Protein AF-A0AAV2YVC8-F1 (afdb_monomer_lite)

Radius of gyration: 21.3 Å; chains: 1; bounding box: 50×34×54 Å

Sequence (127 aa):
MMTHAILDKDQATANPEHDASQLAQIMPETINIFEGGKQTKYYHGMFNHNYFVAWMTKLLTGLQARNLRTCRIVIDTAKYHKVLPASVPKKRNAKAVLMDACERYPFSYSQQDTKDIVWEKLASYVA

Secondary structure (DSSP, 8-state):
-EEEEEEPP-SS---S---GGGS-EEEEEEEEE--SS---SSGGGTS-HHHHHHHHHHHHHHHHHTT--S--------GGGGPPPTTS--TTS-HHHHHHHHTTSSS---TTS-HHHHHHHHHHHH-

pLDDT: mean 82.57, std 11.45, range [51.78, 95.06]

Structure (mmCIF, N/CA/C/O backbone):
data_AF-A0AAV2YVC8-F1
#
_entry.id   AF-A0AAV2YVC8-F1
#
loop_
_atom_site.group_PDB
_atom_site.id
_atom_site.type_symbol
_atom_site.label_atom_id
_atom_site.label_alt_id
_atom_site.label_comp_id
_atom_site.labe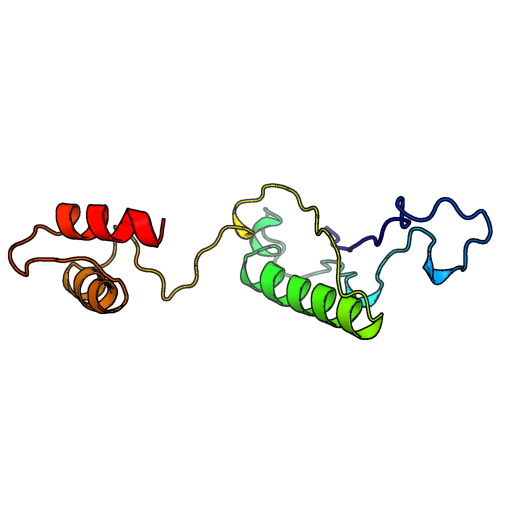l_asym_id
_atom_site.label_entity_id
_atom_site.label_seq_id
_atom_site.pdbx_PDB_ins_code
_atom_site.Cartn_x
_atom_site.Cartn_y
_atom_site.Cartn_z
_atom_site.occupancy
_atom_site.B_iso_or_equiv
_atom_site.auth_seq_id
_atom_site.auth_comp_id
_atom_site.auth_asym_id
_atom_site.auth_atom_id
_atom_site.pdbx_PDB_model_num
ATOM 1 N N . MET A 1 1 ? -1.260 16.522 -14.069 1.00 69.50 1 MET A N 1
ATOM 2 C CA . MET A 1 1 ? -0.324 15.785 -13.184 1.00 69.50 1 MET A CA 1
ATOM 3 C C . MET A 1 1 ? -0.005 14.454 -13.849 1.00 69.50 1 MET A C 1
ATOM 5 O O . MET A 1 1 ? -0.875 13.958 -14.555 1.00 69.50 1 MET A O 1
ATOM 9 N N . MET A 1 2 ? 1.197 13.908 -13.671 1.00 77.38 2 MET A N 1
ATOM 10 C CA . MET A 1 2 ? 1.636 12.650 -14.289 1.00 77.38 2 MET A CA 1
ATOM 11 C C . MET A 1 2 ? 2.253 11.747 -13.220 1.00 77.38 2 MET A C 1
ATOM 13 O O . MET A 1 2 ? 2.878 12.249 -12.288 1.00 77.38 2 MET A O 1
ATOM 17 N N . THR A 1 3 ? 2.088 10.434 -13.361 1.00 79.75 3 THR A N 1
ATOM 18 C CA . THR A 1 3 ? 2.838 9.436 -12.583 1.00 79.75 3 THR A CA 1
ATOM 19 C C . THR A 1 3 ? 3.592 8.507 -13.499 1.00 79.75 3 THR A C 1
ATOM 21 O O . THR A 1 3 ? 3.017 8.045 -14.480 1.00 79.75 3 THR A O 1
ATOM 24 N N . HIS A 1 4 ? 4.832 8.195 -13.144 1.00 85.50 4 HIS A N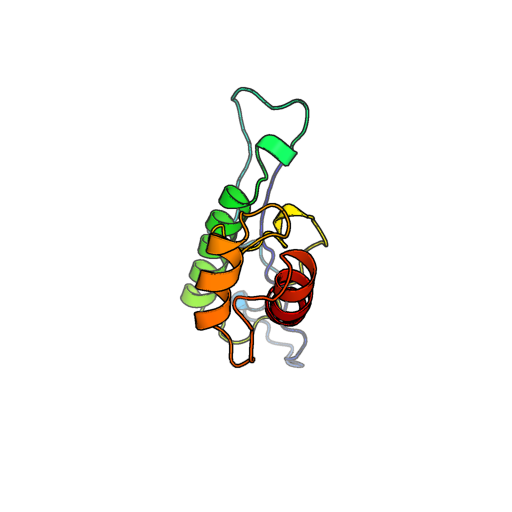 1
ATOM 25 C CA . HIS A 1 4 ? 5.652 7.189 -13.804 1.00 85.50 4 HIS A CA 1
ATOM 26 C C . HIS A 1 4 ? 6.696 6.653 -12.819 1.00 85.50 4 HIS A C 1
ATOM 28 O O . HIS A 1 4 ? 7.108 7.356 -11.895 1.00 85.50 4 HIS A O 1
ATOM 34 N N . ALA A 1 5 ? 7.138 5.419 -13.024 1.00 87.38 5 ALA A N 1
ATOM 35 C CA . ALA A 1 5 ? 8.284 4.838 -12.346 1.00 87.38 5 ALA A CA 1
ATOM 36 C C . ALA A 1 5 ? 9.511 4.890 -13.260 1.00 87.38 5 ALA A C 1
ATOM 38 O O . ALA A 1 5 ? 9.406 4.751 -14.482 1.00 87.38 5 ALA A O 1
ATOM 39 N N . ILE A 1 6 ? 10.669 5.092 -12.643 1.00 89.06 6 ILE A N 1
ATOM 40 C CA . ILE A 1 6 ? 11.973 5.032 -13.293 1.00 89.06 6 ILE A CA 1
ATOM 41 C C . ILE A 1 6 ? 12.714 3.869 -12.645 1.00 89.06 6 ILE A C 1
ATOM 43 O O . ILE A 1 6 ? 12.843 3.825 -11.421 1.00 89.06 6 ILE A O 1
ATOM 47 N N . LEU A 1 7 ? 13.167 2.926 -13.463 1.00 87.81 7 LEU A N 1
ATOM 48 C CA . LEU A 1 7 ? 14.171 1.960 -13.051 1.00 87.81 7 LEU A CA 1
ATOM 49 C C . LEU A 1 7 ? 15.517 2.674 -13.152 1.00 87.81 7 LEU A C 1
ATOM 51 O O . LEU A 1 7 ? 15.869 3.119 -14.240 1.00 87.81 7 LEU A O 1
ATOM 55 N N . ASP A 1 8 ? 16.219 2.849 -12.037 1.00 84.19 8 ASP A N 1
ATOM 56 C CA . ASP A 1 8 ? 17.578 3.397 -12.058 1.00 84.19 8 ASP A CA 1
ATOM 57 C C . ASP A 1 8 ? 18.580 2.319 -12.499 1.00 84.19 8 ASP A C 1
ATOM 59 O O . ASP A 1 8 ? 18.275 1.122 -12.459 1.00 84.19 8 ASP A O 1
ATOM 63 N N . LYS A 1 9 ? 19.776 2.740 -12.915 1.00 76.81 9 LYS A N 1
ATOM 64 C CA . LYS A 1 9 ? 20.862 1.818 -13.250 1.00 76.81 9 LYS A CA 1
ATOM 65 C C . LYS A 1 9 ? 21.234 0.963 -12.039 1.00 76.81 9 LYS A C 1
ATOM 67 O O . LYS A 1 9 ? 21.244 1.450 -10.904 1.00 76.81 9 LYS A O 1
ATOM 72 N N . ASP A 1 10 ? 21.609 -0.288 -12.281 1.00 70.88 10 ASP A N 1
ATOM 73 C CA . ASP A 1 10 ? 22.172 -1.119 -11.220 1.00 70.88 10 ASP A CA 1
ATOM 74 C C . ASP A 1 10 ? 23.549 -0.568 -10.820 1.00 70.88 10 ASP A C 1
ATOM 76 O O . ASP A 1 10 ? 24.501 -0.574 -11.600 1.00 70.88 10 ASP A O 1
ATOM 80 N N . GLN A 1 11 ? 23.649 -0.031 -9.603 1.00 65.12 11 GLN A N 1
ATOM 81 C CA . GLN A 1 11 ? 24.902 0.514 -9.077 1.00 65.12 11 GLN A CA 1
ATOM 82 C C . GLN A 1 11 ? 25.805 -0.561 -8.452 1.00 65.12 11 GLN A C 1
ATOM 84 O O . GLN A 1 11 ? 26.938 -0.251 -8.085 1.00 65.12 11 GLN A O 1
ATOM 89 N N . ALA A 1 12 ? 25.333 -1.808 -8.321 1.00 64.00 12 ALA A N 1
ATOM 90 C CA . ALA A 1 12 ? 26.108 -2.915 -7.760 1.00 64.00 12 ALA A CA 1
ATOM 91 C C . ALA A 1 12 ? 27.014 -3.605 -8.797 1.00 64.00 12 ALA A C 1
ATOM 93 O O . ALA A 1 12 ? 27.966 -4.292 -8.422 1.00 64.00 12 ALA A O 1
ATOM 94 N N . THR A 1 13 ? 26.764 -3.418 -10.095 1.00 55.12 13 THR A N 1
ATOM 95 C CA . THR A 1 13 ? 27.593 -3.987 -11.163 1.00 55.12 13 THR A CA 1
ATOM 96 C C . THR A 1 13 ? 28.729 -3.033 -11.535 1.00 55.12 13 THR A C 1
ATOM 98 O O . THR A 1 13 ? 28.526 -2.058 -12.252 1.00 55.12 13 THR A O 1
ATOM 101 N N . ALA A 1 14 ? 29.950 -3.332 -11.087 1.00 52.81 14 ALA A N 1
ATOM 102 C CA . ALA A 1 14 ? 31.176 -2.605 -11.444 1.00 52.81 14 ALA A CA 1
ATOM 103 C C . ALA A 1 14 ? 31.698 -2.910 -12.871 1.00 52.81 14 ALA A C 1
ATOM 105 O O . ALA A 1 14 ? 32.891 -2.767 -13.131 1.00 52.81 14 ALA A O 1
ATOM 106 N N . ASN A 1 15 ? 30.842 -3.384 -13.784 1.00 51.78 15 ASN A N 1
ATOM 107 C CA . ASN A 1 15 ? 31.258 -3.912 -15.084 1.00 51.78 15 ASN A CA 1
ATOM 108 C C . ASN A 1 15 ? 30.910 -2.915 -16.212 1.00 51.78 15 ASN A C 1
ATOM 110 O O . ASN A 1 15 ? 29.748 -2.525 -16.306 1.00 51.78 15 ASN A O 1
ATOM 114 N N . PRO A 1 16 ? 31.869 -2.491 -17.060 1.00 53.16 16 PRO A N 1
ATOM 115 C CA . PRO A 1 16 ? 31.664 -1.434 -18.059 1.00 53.16 16 PRO A CA 1
ATOM 116 C C . PRO A 1 16 ? 30.898 -1.875 -19.320 1.00 53.16 16 PRO A C 1
ATOM 118 O O . PRO A 1 16 ? 30.676 -1.057 -20.211 1.00 53.16 16 PRO A O 1
ATOM 121 N N . GLU A 1 17 ? 30.463 -3.132 -19.408 1.00 56.56 17 GLU A N 1
ATOM 122 C CA . GLU A 1 17 ? 29.568 -3.601 -20.471 1.00 56.56 17 GLU A CA 1
ATOM 123 C C . GLU A 1 17 ? 28.113 -3.463 -20.018 1.00 56.56 17 GLU A C 1
ATOM 125 O O . GLU A 1 17 ? 27.512 -4.396 -19.487 1.00 56.56 17 GLU A O 1
ATOM 130 N N . HIS A 1 18 ? 27.561 -2.261 -20.187 1.00 54.41 18 HIS A N 1
ATOM 131 C CA . HIS A 1 18 ? 26.152 -2.005 -19.915 1.00 54.41 18 HIS A CA 1
ATOM 132 C C . HIS A 1 18 ? 25.284 -2.551 -21.055 1.00 54.41 18 HIS A C 1
ATOM 134 O O . HIS A 1 18 ? 25.273 -1.995 -22.154 1.00 54.41 18 HIS A O 1
ATOM 140 N N . ASP A 1 19 ? 24.523 -3.612 -20.781 1.00 60.91 19 ASP A N 1
ATOM 141 C CA . ASP A 1 19 ? 23.365 -3.974 -21.605 1.00 60.91 19 ASP A CA 1
ATOM 142 C C . ASP A 1 19 ? 22.306 -2.858 -21.491 1.00 60.91 19 ASP A C 1
ATOM 144 O O . ASP A 1 19 ? 22.167 -2.224 -20.442 1.00 60.91 19 ASP A O 1
ATOM 148 N N . ALA A 1 20 ? 21.533 -2.595 -22.549 1.00 61.19 20 ALA A N 1
ATOM 149 C CA . ALA A 1 20 ? 20.508 -1.544 -22.553 1.00 61.19 20 ALA A CA 1
ATOM 150 C C . ALA A 1 20 ? 19.468 -1.735 -21.428 1.00 61.19 20 ALA A C 1
ATOM 152 O O . ALA A 1 20 ? 18.873 -0.767 -20.957 1.00 61.19 20 ALA A O 1
ATOM 153 N N . SER A 1 21 ? 19.299 -2.976 -20.957 1.00 59.78 21 SER A N 1
ATOM 154 C CA . SER A 1 21 ? 18.471 -3.342 -19.803 1.00 59.78 21 SER A CA 1
ATOM 155 C C . SER A 1 21 ? 18.968 -2.790 -18.454 1.00 59.78 21 SER A C 1
ATOM 157 O O . SER A 1 21 ? 18.190 -2.735 -17.500 1.00 59.78 21 SER A O 1
ATOM 159 N N . GLN A 1 22 ? 20.233 -2.361 -18.377 1.00 63.44 22 GLN A N 1
ATOM 160 C CA . GLN A 1 22 ? 20.904 -1.852 -17.173 1.00 63.44 22 GLN A CA 1
ATOM 161 C C . GLN A 1 22 ? 20.989 -0.318 -17.125 1.00 63.44 22 GLN A C 1
ATOM 163 O O . GLN A 1 22 ? 21.476 0.242 -16.139 1.00 63.44 22 GLN A O 1
ATOM 168 N N . LEU A 1 23 ? 20.530 0.373 -18.173 1.00 71.75 23 LEU A N 1
ATOM 169 C CA . LEU A 1 23 ? 20.418 1.829 -18.181 1.00 71.75 23 LEU A CA 1
ATOM 170 C C . LEU A 1 23 ? 19.154 2.282 -17.452 1.00 71.75 23 LEU A C 1
ATOM 172 O O . LEU A 1 23 ? 18.138 1.585 -17.423 1.00 71.75 23 LEU A O 1
ATOM 176 N N . ALA A 1 24 ? 19.214 3.493 -16.896 1.00 81.62 24 ALA A N 1
ATOM 177 C CA . ALA A 1 24 ? 18.044 4.099 -16.291 1.00 81.62 24 ALA A CA 1
ATOM 178 C C . ALA A 1 24 ? 16.941 4.267 -17.349 1.00 81.62 24 ALA A C 1
ATOM 180 O O . ALA A 1 24 ? 17.164 4.879 -18.396 1.00 81.62 24 ALA A O 1
ATOM 181 N N . GLN A 1 25 ? 15.754 3.732 -17.078 1.00 86.75 25 GLN A N 1
ATOM 182 C CA . GLN A 1 25 ? 14.649 3.719 -18.034 1.00 86.75 25 GLN A CA 1
ATOM 183 C C . GLN A 1 25 ? 13.309 4.009 -17.363 1.00 86.75 25 GLN A C 1
ATOM 185 O O . GLN A 1 25 ? 13.028 3.569 -16.247 1.00 86.75 25 GLN A O 1
ATOM 190 N N . ILE A 1 26 ? 12.449 4.738 -18.075 1.00 88.69 26 ILE A N 1
ATOM 191 C CA . ILE A 1 26 ? 11.048 4.899 -17.684 1.00 88.69 26 ILE A CA 1
ATOM 192 C C . ILE A 1 26 ? 10.337 3.569 -17.923 1.00 88.69 26 ILE A C 1
ATOM 194 O O . ILE A 1 26 ? 10.522 2.954 -18.969 1.00 88.69 26 ILE A O 1
ATOM 198 N N . MET A 1 27 ? 9.494 3.149 -16.981 1.00 90.88 27 MET A N 1
ATOM 199 C CA . MET A 1 27 ? 8.605 1.999 -17.157 1.00 90.88 27 MET A CA 1
ATOM 200 C C . MET A 1 27 ? 7.299 2.459 -17.825 1.00 90.88 27 MET A C 1
ATOM 202 O O . MET A 1 27 ? 6.450 3.035 -17.132 1.00 90.88 27 MET A O 1
ATOM 206 N N . PRO A 1 28 ? 7.101 2.249 -19.144 1.00 90.50 28 PRO A N 1
ATOM 207 C CA . PRO A 1 28 ? 6.007 2.885 -19.877 1.00 90.50 28 PRO A CA 1
ATOM 208 C C . PRO A 1 28 ? 4.622 2.466 -19.375 1.00 90.50 28 PRO A C 1
ATOM 210 O O . PRO A 1 28 ? 3.705 3.279 -19.337 1.00 90.50 28 PRO A O 1
ATOM 213 N N . GLU A 1 29 ? 4.474 1.230 -18.895 1.00 90.81 29 GLU A N 1
ATOM 214 C CA . GLU A 1 29 ? 3.222 0.705 -18.337 1.00 90.81 29 GLU A CA 1
ATOM 215 C C . GLU A 1 29 ? 2.780 1.396 -17.035 1.00 90.81 29 GLU A C 1
ATOM 217 O O . GLU A 1 29 ? 1.625 1.279 -16.617 1.00 90.81 29 GLU A O 1
ATOM 222 N N . THR A 1 30 ? 3.696 2.115 -16.384 1.00 92.50 30 THR A N 1
ATOM 223 C CA . THR A 1 30 ? 3.414 2.899 -15.177 1.00 92.50 30 THR A CA 1
ATOM 224 C C . THR A 1 30 ? 3.063 4.348 -15.497 1.00 92.50 30 THR A C 1
ATOM 226 O O . THR A 1 30 ? 2.654 5.081 -14.595 1.00 92.50 30 THR A O 1
ATOM 229 N N . ILE A 1 31 ? 3.205 4.774 -16.757 1.00 91.50 31 ILE A N 1
ATOM 230 C CA . ILE A 1 31 ? 2.840 6.123 -17.170 1.00 91.50 31 ILE A CA 1
ATOM 231 C C . ILE A 1 31 ? 1.329 6.274 -17.059 1.00 91.50 31 ILE A C 1
ATOM 233 O O . ILE A 1 31 ? 0.551 5.496 -17.612 1.00 91.50 31 ILE A O 1
ATOM 237 N N . ASN A 1 32 ? 0.913 7.311 -16.347 1.00 87.44 32 ASN A N 1
ATOM 238 C CA . ASN A 1 32 ? -0.466 7.743 -16.349 1.00 87.44 32 ASN A CA 1
ATOM 239 C C . ASN A 1 32 ? -0.533 9.264 -16.340 1.00 87.44 32 ASN A C 1
ATOM 241 O O . ASN A 1 32 ? 0.116 9.924 -15.519 1.00 87.44 32 ASN A O 1
ATOM 245 N N . ILE A 1 33 ? -1.322 9.798 -17.263 1.00 84.94 33 ILE A N 1
ATOM 246 C CA . ILE A 1 33 ? -1.521 11.227 -17.459 1.00 84.94 33 ILE A CA 1
ATOM 247 C C . ILE A 1 33 ? -2.973 11.512 -17.104 1.00 84.94 33 ILE A C 1
ATOM 249 O O . ILE A 1 33 ? -3.898 10.943 -17.676 1.00 84.94 33 ILE A O 1
ATOM 253 N N . PHE A 1 34 ? -3.179 12.370 -16.110 1.00 78.44 34 PHE A N 1
ATOM 254 C CA . PHE A 1 34 ? -4.523 12.740 -15.685 1.00 78.44 34 PHE A CA 1
ATOM 255 C C . PHE A 1 34 ? -5.077 13.816 -16.629 1.00 78.44 34 PHE A C 1
ATOM 257 O O . PHE A 1 34 ? -4.753 14.996 -16.466 1.00 78.44 34 PHE A O 1
ATOM 264 N N . GLU A 1 35 ? -5.905 13.410 -17.593 1.00 72.81 35 GLU A N 1
ATOM 265 C CA . GLU A 1 35 ? -6.547 14.280 -18.590 1.00 72.81 35 GLU A CA 1
ATOM 266 C C . GLU A 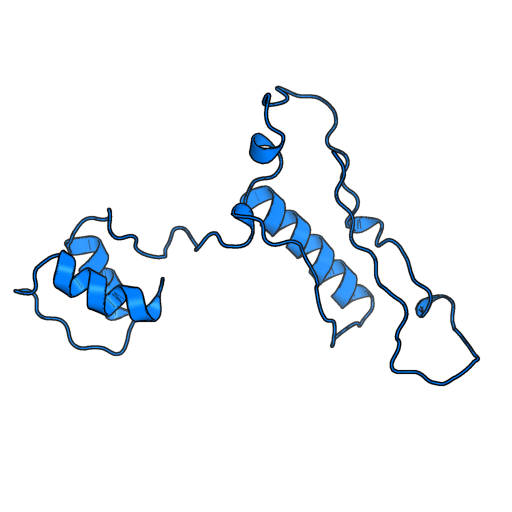1 35 ? -8.079 14.310 -18.397 1.00 72.81 35 GLU A C 1
ATOM 268 O O . GLU A 1 35 ? -8.711 13.270 -18.232 1.00 72.81 35 GLU A O 1
ATOM 273 N N . GLY A 1 36 ? -8.699 15.501 -18.419 1.00 61.91 36 GLY A N 1
ATOM 274 C CA . GLY A 1 36 ? -10.166 15.667 -18.380 1.00 61.91 36 GLY A CA 1
ATOM 275 C C . GLY A 1 36 ? -10.865 15.356 -17.036 1.00 61.91 36 GLY A C 1
ATOM 276 O O . GLY A 1 36 ? -10.228 14.996 -16.048 1.00 61.91 36 GLY A O 1
ATOM 277 N N . GLY A 1 37 ? -12.193 15.558 -16.979 1.00 59.31 37 GLY A N 1
ATOM 278 C CA . GLY A 1 37 ? -13.071 15.278 -15.819 1.00 59.31 37 GLY A CA 1
ATOM 279 C C . GLY A 1 37 ? -13.370 16.471 -14.890 1.00 59.31 37 GLY A C 1
ATOM 280 O O . GLY A 1 37 ? -12.866 17.574 -15.101 1.00 59.31 37 GLY A O 1
ATOM 281 N N . LYS A 1 38 ? -14.183 16.264 -13.830 1.00 53.12 38 LYS A N 1
ATOM 282 C CA . LYS A 1 38 ? -14.243 17.179 -12.665 1.00 53.12 38 LYS A CA 1
ATOM 283 C C . LYS A 1 38 ? -12.865 17.139 -12.008 1.00 53.12 38 LYS A C 1
ATOM 285 O O . LYS A 1 38 ? -12.644 16.391 -11.059 1.00 53.12 38 LYS A O 1
ATOM 290 N N . GLN A 1 39 ? -11.937 17.916 -12.556 1.00 57.59 39 GLN A N 1
ATOM 291 C CA . GLN A 1 39 ? -10.651 18.203 -11.951 1.00 57.59 39 GLN A CA 1
ATOM 292 C C . GLN A 1 39 ? -10.985 18.788 -10.586 1.00 57.59 39 GLN A C 1
ATOM 294 O O . GLN A 1 39 ? -11.462 19.919 -10.459 1.00 57.59 39 GLN A O 1
ATOM 299 N N . THR A 1 40 ? -10.855 17.968 -9.548 1.00 59.47 40 THR A N 1
ATOM 300 C CA . THR A 1 40 ? -10.945 18.477 -8.194 1.00 59.47 40 THR A CA 1
ATOM 301 C C . THR A 1 40 ? -9.893 19.569 -8.102 1.00 59.47 40 THR A C 1
ATOM 303 O O . THR A 1 40 ? -8.767 19.374 -8.554 1.00 59.47 40 THR A O 1
ATOM 306 N N . LYS A 1 41 ? -10.245 20.719 -7.516 1.00 64.69 41 LYS A N 1
ATOM 307 C CA . LYS A 1 41 ? -9.322 21.852 -7.315 1.00 64.69 41 LYS A CA 1
ATOM 308 C C . LYS A 1 41 ? -7.968 21.418 -6.718 1.00 64.69 41 LYS A C 1
ATOM 310 O O . LYS A 1 41 ? -6.968 22.105 -6.867 1.00 64.69 41 LYS A O 1
ATOM 315 N N . TYR A 1 42 ? -7.952 20.251 -6.073 1.00 68.56 42 TYR A N 1
ATOM 316 C CA . TYR A 1 42 ? -6.790 19.567 -5.538 1.00 68.56 42 TYR A CA 1
ATOM 317 C C . TYR A 1 42 ? -6.544 18.244 -6.267 1.00 68.56 42 TYR A C 1
ATOM 319 O O . TYR A 1 42 ? -7.435 17.395 -6.330 1.00 68.56 42 TYR A O 1
ATOM 327 N N . TYR A 1 43 ? -5.313 18.025 -6.735 1.00 72.12 43 TYR A N 1
ATOM 328 C CA . TYR A 1 43 ? -4.889 16.773 -7.378 1.00 72.12 43 TYR A CA 1
ATOM 329 C C . TYR A 1 43 ? -5.107 15.532 -6.494 1.00 72.12 43 TYR A C 1
ATOM 331 O O . TYR A 1 43 ? -5.281 14.433 -7.010 1.00 72.12 43 TYR A O 1
ATOM 339 N N . HIS A 1 44 ? -5.175 15.710 -5.172 1.00 73.00 44 HIS A N 1
ATOM 340 C CA . HIS A 1 44 ? -5.462 14.662 -4.190 1.00 73.00 44 HIS A CA 1
ATOM 341 C C . HIS A 1 44 ? -6.807 13.948 -4.382 1.00 73.00 44 HIS A C 1
ATOM 343 O O . HIS A 1 44 ? -6.968 12.826 -3.910 1.00 73.00 44 HIS A O 1
ATOM 349 N N . GLY A 1 45 ? -7.782 14.567 -5.058 1.00 75.38 45 GLY A N 1
ATOM 350 C CA . GLY A 1 45 ? -9.027 13.872 -5.402 1.00 75.38 45 GLY A CA 1
ATOM 351 C C . GLY A 1 45 ? -8.806 12.775 -6.446 1.00 75.38 45 GLY A C 1
ATOM 352 O O . GLY A 1 45 ? -9.377 11.689 -6.344 1.00 75.38 45 GLY A O 1
ATOM 353 N N . MET A 1 46 ? -7.921 13.043 -7.409 1.00 77.81 46 MET A N 1
ATOM 354 C CA . MET A 1 46 ? -7.566 12.120 -8.489 1.00 77.81 46 MET A CA 1
ATOM 355 C C . MET A 1 46 ? -6.480 11.128 -8.052 1.00 77.81 46 MET A C 1
ATOM 357 O O . MET A 1 46 ? -6.573 9.937 -8.338 1.00 77.81 46 MET A O 1
ATOM 361 N N . PHE A 1 47 ? -5.483 11.601 -7.301 1.00 82.12 47 PHE A N 1
ATOM 362 C CA . PHE A 1 47 ? -4.422 10.782 -6.722 1.00 82.12 47 PHE A CA 1
ATOM 363 C C . PHE A 1 47 ? -4.778 10.408 -5.283 1.00 82.12 47 PHE A C 1
ATOM 365 O O . PHE A 1 47 ? -4.345 11.031 -4.311 1.00 82.12 47 PHE A O 1
ATOM 372 N N . ASN A 1 48 ? -5.618 9.387 -5.169 1.00 85.06 48 ASN A N 1
ATOM 373 C CA . ASN A 1 48 ? -6.078 8.835 -3.902 1.00 85.06 48 ASN A CA 1
ATOM 374 C C . ASN A 1 48 ? -5.482 7.436 -3.656 1.00 85.06 48 ASN A C 1
ATOM 376 O O . ASN A 1 48 ? -4.677 6.930 -4.434 1.00 85.06 48 ASN A O 1
ATOM 380 N N . HIS A 1 49 ? -5.877 6.800 -2.554 1.00 86.62 49 HIS A N 1
ATOM 381 C CA . HIS A 1 49 ? -5.378 5.473 -2.198 1.00 86.62 49 HIS A CA 1
ATOM 382 C C . HIS A 1 49 ? -5.704 4.397 -3.246 1.00 86.62 49 HIS A C 1
ATOM 384 O O . HIS A 1 49 ? -4.833 3.609 -3.595 1.00 86.62 49 HIS A O 1
ATOM 390 N N . ASN A 1 50 ? -6.925 4.385 -3.789 1.00 87.94 50 ASN A N 1
ATOM 391 C CA . ASN A 1 50 ? -7.328 3.389 -4.787 1.00 87.94 50 ASN A CA 1
ATOM 392 C C . ASN A 1 50 ? -6.495 3.531 -6.063 1.00 87.94 50 ASN A C 1
ATOM 394 O O . ASN A 1 50 ? -6.040 2.535 -6.623 1.00 87.94 50 ASN A O 1
ATOM 398 N N . TYR A 1 51 ? -6.258 4.778 -6.479 1.00 89.38 51 TYR A N 1
ATOM 399 C CA . TYR A 1 51 ? -5.342 5.084 -7.569 1.00 89.38 51 TYR A CA 1
ATOM 400 C C . TYR A 1 51 ? -3.940 4.530 -7.291 1.00 89.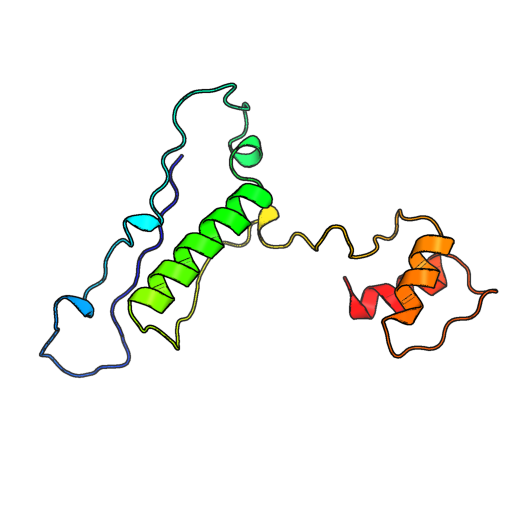38 51 TYR A C 1
ATOM 402 O O . TYR A 1 51 ? -3.387 3.811 -8.121 1.00 89.38 51 TYR A O 1
ATOM 410 N N . PHE A 1 52 ? -3.388 4.837 -6.113 1.00 89.69 52 PHE A N 1
ATOM 411 C CA . PHE A 1 52 ? -2.058 4.388 -5.710 1.00 89.69 52 PHE A CA 1
ATOM 412 C C . PHE A 1 52 ? -1.935 2.860 -5.737 1.00 89.69 52 PHE A C 1
ATOM 414 O O . PHE A 1 52 ? -0.982 2.350 -6.315 1.00 89.69 52 PHE A O 1
ATOM 421 N N . VAL A 1 53 ? -2.909 2.127 -5.186 1.00 91.00 53 VAL A N 1
ATOM 422 C CA . VAL A 1 53 ? -2.909 0.654 -5.197 1.00 91.00 53 VAL A CA 1
ATOM 423 C C . VAL A 1 53 ? -2.913 0.120 -6.629 1.00 91.00 53 VAL A C 1
ATOM 425 O O . VAL A 1 53 ? -2.058 -0.691 -6.973 1.00 91.00 53 VAL A O 1
ATOM 428 N N . ALA A 1 54 ? -3.813 0.613 -7.485 1.00 91.88 54 ALA A N 1
ATOM 429 C CA . ALA A 1 54 ? -3.888 0.172 -8.878 1.00 91.88 54 ALA A CA 1
ATOM 430 C C . ALA A 1 54 ? -2.596 0.476 -9.656 1.00 91.88 54 ALA A C 1
ATOM 432 O O . ALA A 1 54 ? -2.129 -0.345 -10.447 1.00 91.88 54 ALA A O 1
ATOM 433 N N . TRP A 1 55 ? -1.997 1.645 -9.422 1.00 93.12 55 TRP A N 1
ATOM 434 C CA . TRP A 1 55 ? -0.726 2.033 -10.028 1.00 93.12 55 TRP A CA 1
ATOM 435 C C . TRP A 1 55 ? 0.443 1.168 -9.526 1.00 93.12 55 TRP A C 1
ATOM 437 O O . TRP A 1 55 ? 1.232 0.680 -10.334 1.00 93.12 55 TRP A O 1
ATOM 447 N N . MET A 1 56 ? 0.509 0.885 -8.221 1.00 92.88 56 MET A N 1
ATOM 448 C CA . MET A 1 56 ? 1.506 -0.019 -7.636 1.00 92.88 56 MET A CA 1
ATOM 449 C C . MET A 1 56 ? 1.385 -1.442 -8.188 1.00 92.88 56 MET A C 1
ATOM 451 O O . MET A 1 56 ? 2.402 -2.073 -8.460 1.00 92.88 56 MET A O 1
ATOM 455 N N . THR A 1 57 ? 0.171 -1.947 -8.424 1.00 94.75 57 THR A N 1
ATOM 456 C CA . THR A 1 57 ? -0.023 -3.253 -9.075 1.00 94.75 57 THR A CA 1
ATOM 457 C C . THR A 1 57 ? 0.601 -3.287 -10.470 1.00 94.75 57 THR A C 1
ATOM 459 O O . THR A 1 57 ? 1.260 -4.270 -10.816 1.00 94.75 57 THR A O 1
ATOM 462 N N . LYS A 1 58 ? 0.456 -2.211 -11.259 1.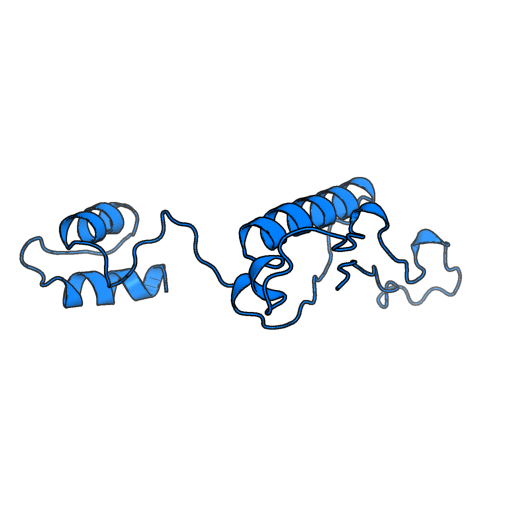00 95.06 58 LYS A N 1
ATOM 463 C CA . LYS A 1 58 ? 1.105 -2.100 -12.577 1.00 95.06 58 LYS A CA 1
ATOM 464 C C . LYS A 1 58 ? 2.626 -2.103 -12.454 1.00 95.06 58 LYS A C 1
ATOM 466 O O . LYS A 1 58 ? 3.278 -2.849 -13.177 1.00 95.06 58 LYS A O 1
ATOM 471 N N . LEU A 1 59 ? 3.173 -1.332 -11.509 1.00 93.88 59 LEU A N 1
ATOM 472 C CA . LEU A 1 59 ? 4.609 -1.310 -11.222 1.00 93.88 59 LEU A CA 1
ATOM 473 C C . LEU A 1 59 ? 5.131 -2.714 -10.886 1.00 93.88 59 LEU A C 1
ATOM 475 O O . LEU A 1 59 ? 6.058 -3.189 -11.533 1.00 93.88 59 LEU A O 1
ATOM 479 N N . LEU A 1 60 ? 4.515 -3.403 -9.922 1.00 93.81 60 LEU A N 1
ATOM 480 C CA . LEU A 1 60 ? 4.956 -4.734 -9.489 1.00 93.81 60 LEU A CA 1
ATOM 481 C C . LEU A 1 60 ? 4.848 -5.777 -10.610 1.00 93.81 60 LEU A C 1
ATOM 483 O O . LEU A 1 60 ? 5.764 -6.577 -10.789 1.00 93.81 60 LEU A O 1
ATOM 487 N N . THR A 1 61 ? 3.779 -5.726 -11.408 1.00 94.44 61 THR A N 1
ATOM 488 C CA . THR A 1 61 ? 3.620 -6.596 -12.586 1.00 94.44 61 THR A CA 1
ATOM 489 C C . THR A 1 61 ? 4.719 -6.327 -13.616 1.00 94.44 61 THR A C 1
ATOM 491 O O . THR A 1 61 ? 5.308 -7.264 -14.154 1.00 94.44 61 THR A O 1
ATOM 494 N N . GLY A 1 62 ? 5.046 -5.053 -13.853 1.00 92.25 62 GLY A N 1
ATOM 495 C CA . GLY A 1 62 ? 6.127 -4.640 -14.744 1.00 92.25 62 GLY A CA 1
ATOM 496 C C . GLY A 1 62 ? 7.510 -5.096 -14.273 1.00 92.25 62 GLY A C 1
ATOM 497 O O . GLY A 1 62 ? 8.312 -5.569 -15.082 1.00 92.25 62 GLY A O 1
ATOM 498 N N . LEU A 1 63 ? 7.787 -5.007 -12.969 1.00 91.44 63 LEU A N 1
ATOM 499 C CA . LEU A 1 63 ? 9.027 -5.521 -12.374 1.00 91.44 63 LEU A CA 1
ATOM 500 C C . LEU A 1 63 ? 9.114 -7.049 -12.506 1.00 91.44 63 LEU A C 1
ATOM 502 O O . LEU A 1 63 ? 10.146 -7.577 -12.924 1.00 91.44 63 LEU A O 1
ATOM 506 N N . GLN A 1 64 ? 8.015 -7.759 -12.232 1.00 91.81 64 GLN A N 1
ATOM 507 C CA . GLN A 1 64 ? 7.945 -9.215 -12.362 1.00 91.81 64 GLN A CA 1
ATOM 508 C C . GLN A 1 64 ? 8.165 -9.675 -13.810 1.00 91.81 64 GLN A C 1
ATOM 510 O O . GLN A 1 64 ? 8.935 -10.607 -14.038 1.00 91.81 64 GLN A O 1
ATOM 515 N N . ALA A 1 65 ? 7.546 -9.007 -14.787 1.00 91.12 65 ALA A N 1
ATOM 516 C CA . ALA A 1 65 ? 7.720 -9.309 -16.210 1.00 91.12 65 ALA A CA 1
ATOM 517 C C . ALA A 1 65 ? 9.174 -9.130 -16.687 1.00 91.12 65 ALA A C 1
ATOM 519 O O . ALA A 1 65 ? 9.599 -9.788 -17.632 1.00 91.12 65 ALA A O 1
ATOM 520 N N . ARG A 1 66 ? 9.948 -8.278 -16.004 1.00 88.44 66 ARG A N 1
ATOM 521 C CA . ARG A 1 66 ? 11.383 -8.053 -16.246 1.00 88.44 66 ARG A CA 1
ATOM 522 C C . ARG A 1 66 ? 12.290 -8.951 -15.394 1.00 88.44 66 ARG A C 1
ATOM 524 O O . ARG A 1 66 ? 13.501 -8.768 -15.400 1.00 88.44 66 ARG A O 1
ATOM 531 N N . ASN A 1 67 ? 11.723 -9.908 -14.651 1.00 89.06 67 ASN A N 1
ATOM 532 C CA . ASN A 1 67 ? 12.432 -10.798 -13.723 1.00 89.06 67 ASN A CA 1
ATOM 533 C C . ASN A 1 67 ? 13.261 -10.050 -12.652 1.00 89.06 67 ASN A C 1
ATOM 535 O O . ASN A 1 67 ? 14.243 -10.576 -12.127 1.00 89.06 67 ASN A O 1
ATOM 539 N N . LEU A 1 68 ? 12.844 -8.834 -12.290 1.00 86.62 68 LEU A N 1
ATOM 540 C CA . LEU A 1 68 ? 13.480 -8.028 -11.253 1.00 86.62 68 LEU A CA 1
ATOM 541 C C . LEU A 1 68 ? 12.923 -8.419 -9.879 1.00 86.62 68 LEU A C 1
ATOM 543 O O . LEU A 1 68 ? 11.882 -7.931 -9.441 1.00 86.62 68 LEU A O 1
ATOM 547 N N . ARG A 1 69 ? 13.607 -9.354 -9.211 1.00 80.56 69 ARG A N 1
ATOM 548 C CA . ARG A 1 69 ? 13.148 -9.948 -7.939 1.00 80.56 69 ARG A CA 1
ATOM 549 C C . ARG A 1 69 ? 13.603 -9.184 -6.696 1.00 80.56 69 ARG A C 1
ATOM 551 O O . ARG A 1 69 ? 12.999 -9.330 -5.639 1.00 80.56 69 ARG A O 1
ATOM 558 N N . THR A 1 70 ? 14.656 -8.378 -6.813 1.00 82.94 70 THR A N 1
ATOM 559 C CA . THR A 1 70 ? 15.271 -7.642 -5.701 1.00 82.94 70 THR A CA 1
ATOM 560 C C . THR A 1 70 ? 15.387 -6.164 -6.058 1.00 82.94 70 THR A C 1
ATOM 562 O O . THR A 1 70 ? 16.410 -5.718 -6.570 1.00 82.94 70 THR A O 1
ATOM 565 N N . CYS A 1 71 ? 14.329 -5.395 -5.794 1.00 83.88 71 CYS A N 1
ATOM 566 C CA . CYS A 1 71 ? 14.290 -3.952 -6.048 1.00 83.88 71 CYS A CA 1
ATOM 567 C C . CYS A 1 71 ? 13.988 -3.167 -4.772 1.00 83.88 71 CYS A C 1
ATOM 569 O O . CYS A 1 71 ? 13.166 -3.580 -3.953 1.00 83.88 71 CYS A O 1
ATOM 571 N N . ARG A 1 72 ? 14.601 -1.985 -4.639 1.00 88.94 72 ARG A N 1
ATOM 572 C CA . ARG A 1 72 ? 14.175 -0.969 -3.667 1.00 88.94 72 ARG A CA 1
ATOM 573 C C . ARG A 1 72 ? 13.263 0.029 -4.362 1.00 88.94 72 ARG A C 1
ATOM 575 O O . ARG A 1 72 ? 13.671 0.688 -5.309 1.00 88.94 72 ARG A O 1
ATOM 582 N N . ILE A 1 73 ? 12.041 0.150 -3.858 1.00 90.00 73 ILE A N 1
ATOM 583 C CA . ILE A 1 73 ? 11.075 1.145 -4.322 1.00 90.00 73 ILE A CA 1
ATOM 584 C C . ILE A 1 73 ? 11.197 2.370 -3.413 1.00 90.00 73 ILE A C 1
ATOM 586 O O . ILE A 1 73 ? 10.950 2.283 -2.211 1.00 90.00 73 ILE A O 1
ATOM 590 N N . VAL A 1 74 ? 11.606 3.502 -3.987 1.00 89.50 74 VAL A N 1
ATOM 591 C CA . VAL A 1 74 ? 11.730 4.789 -3.290 1.00 89.50 74 VAL A CA 1
ATOM 592 C C . VAL A 1 74 ? 10.601 5.698 -3.765 1.00 89.50 74 VAL A C 1
ATOM 594 O O . VAL A 1 74 ? 10.474 5.956 -4.957 1.00 89.50 74 VAL A O 1
ATOM 597 N N . ILE A 1 75 ? 9.761 6.153 -2.837 1.00 88.38 75 ILE A N 1
ATOM 598 C CA . ILE A 1 75 ? 8.597 7.010 -3.101 1.00 88.38 75 ILE A CA 1
ATOM 599 C C . ILE A 1 75 ? 8.558 8.108 -2.024 1.00 88.38 75 ILE A C 1
ATOM 601 O O . ILE A 1 75 ? 9.072 7.918 -0.918 1.00 88.38 75 ILE A O 1
ATOM 605 N N . ASP A 1 76 ? 7.968 9.264 -2.331 1.00 87.31 76 ASP A N 1
ATOM 606 C CA . ASP A 1 76 ? 7.761 10.347 -1.372 1.00 87.31 76 ASP A CA 1
ATOM 607 C C . ASP A 1 76 ? 6.827 9.952 -0.206 1.00 87.31 76 ASP A C 1
ATOM 609 O O . ASP A 1 76 ? 6.053 8.988 -0.241 1.00 87.31 76 ASP A O 1
ATOM 613 N N . THR A 1 77 ? 6.893 10.721 0.883 1.00 83.69 77 THR A N 1
ATOM 614 C CA . THR A 1 77 ? 6.112 10.450 2.100 1.00 83.69 77 THR A CA 1
ATOM 615 C C . THR A 1 77 ? 4.731 11.105 2.027 1.00 83.69 77 THR A C 1
ATOM 617 O O . THR A 1 77 ? 4.430 12.046 2.760 1.00 83.69 77 THR A O 1
ATOM 620 N N . ALA A 1 78 ? 3.862 10.597 1.155 1.00 82.81 78 ALA A N 1
ATOM 621 C CA . ALA A 1 78 ? 2.492 11.082 1.040 1.00 82.81 78 ALA A CA 1
ATOM 622 C C . ALA A 1 78 ? 1.490 10.293 1.903 1.00 82.81 78 ALA A C 1
ATOM 624 O O . ALA A 1 78 ? 1.614 9.085 2.116 1.00 82.81 78 ALA A O 1
ATOM 625 N N . LYS A 1 79 ? 0.437 10.971 2.389 1.00 81.31 79 LYS A N 1
ATOM 626 C CA . LYS A 1 79 ? -0.575 10.366 3.284 1.00 81.31 79 LYS A CA 1
ATOM 627 C C . LYS A 1 79 ? -1.313 9.183 2.649 1.00 81.31 79 LYS A C 1
ATOM 629 O O . LYS A 1 79 ? -1.627 8.222 3.343 1.00 81.31 79 LYS A O 1
ATOM 634 N N . TYR A 1 80 ? -1.581 9.235 1.346 1.00 80.56 80 TYR A N 1
ATOM 635 C CA . TYR A 1 80 ? -2.302 8.180 0.624 1.00 80.56 80 TYR A CA 1
ATOM 636 C C . TYR A 1 80 ? -1.489 6.882 0.445 1.00 80.56 80 TYR A C 1
ATOM 638 O O . TYR A 1 80 ? -2.089 5.839 0.188 1.00 80.56 80 TYR A O 1
ATOM 646 N N . HIS A 1 81 ? -0.165 6.916 0.664 1.00 81.94 81 HIS A N 1
ATOM 647 C CA . HIS A 1 81 ? 0.693 5.720 0.719 1.00 81.94 81 HIS A CA 1
ATOM 648 C C . HIS A 1 81 ? 0.531 4.931 2.023 1.00 81.94 81 HIS A C 1
ATOM 650 O O . HIS A 1 81 ? 0.832 3.745 2.066 1.00 81.94 81 HIS A O 1
ATOM 656 N N . LYS A 1 82 ? 0.058 5.583 3.095 1.00 82.38 82 LYS A N 1
ATOM 657 C CA . LYS A 1 82 ? -0.001 5.029 4.460 1.00 82.38 82 LYS A CA 1
ATOM 658 C C . LYS A 1 82 ? -1.422 4.671 4.899 1.00 82.38 82 LYS A C 1
ATOM 660 O O . LYS A 1 82 ? -1.718 4.622 6.090 1.00 82.38 82 LYS A O 1
ATOM 665 N N . VAL A 1 83 ? -2.338 4.497 3.950 1.00 83.88 83 VAL A N 1
ATOM 666 C CA . VAL A 1 83 ? -3.729 4.181 4.278 1.00 83.88 83 VAL A CA 1
ATOM 667 C C . VAL A 1 83 ? -3.826 2.710 4.645 1.00 83.88 83 VAL A C 1
ATOM 669 O O . VAL A 1 83 ? -3.532 1.832 3.840 1.00 83.88 83 VAL A O 1
ATOM 672 N N . LEU A 1 84 ? -4.263 2.462 5.875 1.00 83.00 84 LEU A N 1
ATOM 673 C CA . LEU A 1 84 ? -4.575 1.125 6.351 1.00 83.00 84 LEU A CA 1
ATOM 674 C C . LEU A 1 84 ? -5.837 0.591 5.649 1.00 83.00 84 LEU A C 1
ATOM 676 O O . LEU A 1 84 ? -6.762 1.377 5.392 1.00 83.00 84 LEU A O 1
ATOM 680 N N . PRO A 1 85 ? -5.913 -0.727 5.379 1.00 80.88 85 PRO A N 1
ATOM 681 C CA . PRO A 1 85 ? -7.105 -1.358 4.825 1.00 80.88 85 PRO A CA 1
ATOM 682 C C . PRO A 1 85 ? -8.378 -0.999 5.599 1.00 80.88 85 PRO A C 1
ATOM 684 O O . PRO A 1 85 ? -8.350 -0.778 6.809 1.00 80.88 85 PRO A O 1
ATOM 687 N N . ALA A 1 86 ? -9.529 -0.995 4.921 1.00 80.88 86 ALA A N 1
ATOM 688 C CA . ALA A 1 86 ? -10.816 -0.701 5.561 1.00 80.88 86 ALA A CA 1
ATOM 689 C C . ALA A 1 86 ? -11.173 -1.684 6.694 1.00 80.88 86 ALA A C 1
ATOM 691 O O . ALA A 1 86 ? -11.915 -1.324 7.604 1.00 80.88 86 ALA A O 1
ATOM 692 N N . SER A 1 87 ? -10.620 -2.900 6.646 1.00 82.44 87 SER A N 1
ATOM 693 C CA . SER A 1 87 ? -10.752 -3.942 7.669 1.00 82.44 87 SER A CA 1
ATOM 694 C C . SER A 1 87 ? -9.930 -3.683 8.937 1.00 82.44 87 SER A C 1
ATOM 696 O O . SER A 1 87 ? -10.112 -4.393 9.936 1.00 82.44 87 SER A O 1
ATOM 698 N N . VAL A 1 88 ? -9.023 -2.699 8.911 1.00 87.12 88 VAL A N 1
ATOM 699 C CA . VAL A 1 88 ? -8.244 -2.300 10.081 1.00 87.12 88 VAL A CA 1
ATOM 700 C C . VAL A 1 88 ? -9.108 -1.405 10.976 1.00 87.12 88 VAL A C 1
ATOM 702 O O . VAL A 1 88 ? -9.597 -0.361 10.523 1.00 87.12 88 VAL A O 1
ATOM 705 N N . PRO A 1 89 ? -9.324 -1.802 12.242 1.00 90.12 89 PRO A N 1
ATOM 706 C CA . PRO A 1 89 ? -10.120 -1.034 13.185 1.00 90.12 89 PRO A CA 1
ATOM 707 C C . PRO A 1 89 ? -9.475 0.326 13.470 1.00 90.12 89 PRO A C 1
ATOM 709 O O . PRO A 1 89 ? -8.259 0.492 13.465 1.00 90.12 89 PRO A O 1
ATOM 712 N N . LYS A 1 90 ? -10.313 1.321 13.746 1.00 90.75 90 LYS A N 1
ATOM 713 C CA . LYS A 1 90 ? -9.935 2.695 14.093 1.00 90.75 90 LYS A CA 1
ATOM 714 C C . LYS A 1 90 ? -10.535 3.032 15.447 1.00 90.75 90 LYS A C 1
ATOM 716 O O . LYS A 1 90 ? -11.656 2.617 15.730 1.00 90.75 90 LYS A O 1
ATOM 721 N N . LYS A 1 91 ? -9.895 3.916 16.217 1.00 90.31 91 LYS A N 1
ATOM 722 C CA . LYS A 1 91 ? -10.414 4.389 17.519 1.00 90.31 91 LYS A CA 1
ATOM 723 C C . LYS A 1 91 ? -11.894 4.808 17.489 1.00 90.31 91 LYS A C 1
ATOM 725 O O . LYS A 1 91 ? -12.632 4.637 18.456 1.00 90.31 91 LYS A O 1
ATOM 730 N N . ARG A 1 92 ? -12.361 5.356 16.363 1.00 91.56 92 ARG A N 1
ATOM 731 C CA . ARG A 1 92 ? -13.758 5.783 16.183 1.00 91.56 92 ARG A CA 1
ATOM 732 C C . ARG A 1 92 ? -14.772 4.639 16.053 1.00 91.56 92 ARG A C 1
ATOM 734 O O . ARG A 1 92 ? -15.952 4.896 16.255 1.00 91.56 92 ARG A O 1
ATOM 741 N N . ASN A 1 93 ? -14.356 3.414 15.725 1.00 93.19 93 ASN A N 1
ATOM 742 C CA . ASN A 1 93 ? -15.264 2.271 15.596 1.00 93.19 93 ASN A CA 1
ATOM 743 C C . ASN A 1 93 ? -15.978 1.961 16.924 1.00 93.19 93 ASN A C 1
ATOM 745 O O . ASN A 1 93 ? -15.526 2.356 18.000 1.00 93.19 93 ASN A O 1
ATOM 749 N N . ALA A 1 94 ? -17.129 1.292 16.850 1.00 93.44 94 ALA A N 1
ATOM 750 C CA . ALA A 1 94 ? -17.872 0.868 18.035 1.00 93.44 94 ALA A CA 1
ATOM 751 C C . ALA A 1 94 ? -17.052 -0.130 18.873 1.00 93.44 94 ALA A C 1
ATOM 753 O O . ALA A 1 94 ? -16.232 -0.860 18.322 1.00 93.44 94 ALA A O 1
ATOM 754 N N . LYS A 1 95 ? -17.294 -0.187 20.193 1.00 91.31 95 LYS A N 1
ATOM 755 C CA . LYS A 1 95 ? -16.578 -1.102 21.104 1.00 91.31 95 LYS A CA 1
ATOM 756 C C . LYS A 1 95 ? -16.662 -2.558 20.626 1.00 91.31 95 LYS A C 1
ATOM 758 O O . LYS A 1 95 ? -15.634 -3.213 20.588 1.00 91.31 95 LYS A O 1
ATOM 763 N N . ALA A 1 96 ? -17.842 -3.009 20.188 1.00 91.12 96 ALA A N 1
ATOM 764 C CA . ALA A 1 96 ? -18.040 -4.354 19.640 1.00 91.12 96 ALA A CA 1
ATOM 765 C C . ALA A 1 96 ? -17.081 -4.652 18.473 1.00 91.12 96 ALA A C 1
ATOM 767 O O . ALA A 1 96 ? -16.331 -5.609 18.531 1.00 91.12 96 ALA A O 1
ATOM 768 N N . VAL A 1 97 ? -16.984 -3.746 17.493 1.00 91.88 97 VAL A N 1
ATOM 769 C CA . VAL A 1 97 ? -16.064 -3.893 16.348 1.00 91.88 97 VAL A CA 1
ATOM 770 C C . VAL A 1 97 ? -14.596 -3.952 16.784 1.00 91.88 97 VAL A C 1
ATOM 772 O O . VAL A 1 97 ? -13.797 -4.650 16.166 1.00 91.88 97 VAL A O 1
ATOM 775 N N . LEU A 1 98 ? -14.212 -3.201 17.823 1.00 92.00 98 LEU A N 1
ATOM 776 C CA . LEU A 1 98 ? -12.850 -3.269 18.361 1.00 92.00 98 LEU A CA 1
ATOM 777 C C . LEU A 1 98 ? -12.590 -4.607 19.061 1.00 92.00 98 LEU A C 1
ATOM 779 O O . LEU A 1 98 ? -11.515 -5.163 18.883 1.00 92.00 98 LEU A O 1
ATOM 783 N N . MET A 1 99 ? -13.569 -5.122 19.807 1.00 90.00 99 MET A N 1
ATOM 784 C CA . MET A 1 99 ? -13.474 -6.410 20.498 1.00 90.00 99 MET A CA 1
ATOM 785 C C . MET A 1 99 ? -13.426 -7.587 19.522 1.00 90.00 99 MET A C 1
ATOM 787 O O . MET A 1 99 ? -12.556 -8.436 19.673 1.00 90.00 99 MET A O 1
ATOM 791 N N . ASP A 1 100 ? -14.264 -7.595 18.484 1.00 90.75 100 ASP A N 1
ATOM 792 C CA . ASP A 1 100 ? -14.201 -8.605 17.416 1.00 90.75 100 ASP A CA 1
ATOM 793 C C . ASP A 1 100 ? -12.831 -8.571 16.723 1.00 90.75 100 ASP A C 1
ATOM 795 O O . ASP A 1 100 ? -12.257 -9.590 16.346 1.00 90.75 100 ASP A O 1
ATOM 799 N N . ALA A 1 101 ? -12.249 -7.376 16.569 1.00 90.38 101 ALA A N 1
ATOM 800 C CA . ALA A 1 101 ? -10.917 -7.253 16.004 1.00 90.38 101 ALA A CA 1
ATOM 801 C C . ALA A 1 101 ? -9.815 -7.795 16.926 1.00 90.38 101 ALA A C 1
ATOM 803 O O . ALA A 1 101 ? -8.805 -8.249 16.389 1.00 90.38 101 ALA A O 1
ATOM 804 N N . CYS A 1 102 ? -9.994 -7.767 18.253 1.00 89.69 102 CYS A N 1
ATOM 805 C CA . CYS A 1 102 ? -9.043 -8.329 19.217 1.00 89.69 102 CYS A CA 1
ATOM 806 C C . CYS A 1 102 ? -8.854 -9.839 19.040 1.00 89.69 102 CYS A C 1
ATOM 808 O O . CYS A 1 102 ? -7.753 -10.322 19.275 1.00 89.69 102 CYS A O 1
ATOM 810 N N . GLU A 1 103 ? -9.861 -10.569 18.546 1.00 88.31 103 GLU A N 1
ATOM 811 C CA . GLU A 1 103 ? -9.761 -12.015 18.278 1.00 88.31 103 GLU A CA 1
ATOM 812 C C . GLU A 1 103 ? -8.654 -12.370 17.271 1.00 88.31 103 GLU A C 1
ATOM 814 O O . GLU A 1 103 ? -8.174 -13.500 17.228 1.00 88.31 103 GLU A O 1
ATOM 819 N N . ARG A 1 104 ? -8.216 -11.395 16.465 1.00 88.00 104 ARG A N 1
ATOM 820 C CA . ARG A 1 104 ? -7.177 -11.577 15.443 1.00 88.00 104 ARG A CA 1
ATOM 821 C C . ARG A 1 104 ? -5.751 -11.412 15.969 1.00 88.00 104 ARG A C 1
ATOM 823 O O . ARG A 1 104 ? -4.814 -11.618 15.199 1.00 88.00 104 ARG A O 1
ATOM 830 N N . TYR A 1 105 ? -5.566 -11.017 17.229 1.00 86.56 105 TYR A N 1
ATOM 831 C CA . TYR A 1 105 ? -4.257 -10.653 17.773 1.00 86.56 105 TYR A CA 1
ATOM 832 C C . TYR A 1 105 ? -3.952 -11.399 19.079 1.00 86.56 105 TYR A C 1
ATOM 834 O O . TYR A 1 105 ? -4.853 -11.651 19.877 1.00 86.56 105 TYR A O 1
ATOM 842 N N . PRO A 1 106 ? -2.678 -11.743 19.341 1.00 84.00 106 PRO A N 1
ATOM 843 C CA . PRO A 1 106 ? -2.294 -12.555 20.492 1.00 84.00 106 PRO A CA 1
ATOM 844 C C . PRO A 1 106 ? -2.162 -11.710 21.774 1.00 84.00 106 PRO A C 1
ATOM 846 O O . PRO A 1 106 ? -1.074 -11.606 22.341 1.00 84.00 106 PRO A O 1
ATOM 849 N N . PHE A 1 107 ? -3.253 -11.086 22.233 1.00 85.06 107 PHE A N 1
ATOM 850 C CA . PHE A 1 107 ? -3.299 -10.371 23.515 1.00 85.06 107 PHE A CA 1
ATOM 851 C C . PHE A 1 107 ? -4.608 -10.601 24.276 1.00 85.06 107 PHE A C 1
ATOM 853 O O . PHE A 1 107 ? -5.672 -10.801 23.695 1.00 85.06 107 PHE A O 1
ATOM 860 N N . SER A 1 108 ? -4.538 -10.519 25.604 1.00 85.25 108 SER A N 1
ATOM 861 C CA . SER A 1 108 ? -5.708 -10.671 26.468 1.00 85.25 108 SER A CA 1
ATOM 862 C C . SER A 1 108 ? -6.508 -9.371 26.571 1.00 85.25 108 SER A C 1
ATOM 864 O O . SER A 1 108 ? -5.982 -8.305 26.920 1.00 85.25 108 SER A O 1
ATOM 866 N N . TYR A 1 109 ? -7.815 -9.465 26.346 1.00 85.75 109 TYR A N 1
ATOM 867 C CA . TYR A 1 109 ? -8.771 -8.388 26.582 1.00 85.75 109 TYR A CA 1
ATOM 868 C C . TYR A 1 109 ? -9.909 -8.883 27.471 1.00 85.75 109 TYR A C 1
ATOM 870 O O . TYR A 1 109 ? -10.259 -10.062 27.455 1.00 85.75 109 TYR A O 1
ATOM 878 N N . SER A 1 110 ? -10.471 -7.979 28.269 1.00 86.56 110 SER A N 1
ATOM 879 C CA . SER A 1 110 ? -11.667 -8.262 29.055 1.00 86.56 110 SER A CA 1
ATOM 880 C C . SER A 1 110 ? -12.895 -7.647 28.388 1.00 86.56 110 SER A C 1
ATOM 882 O O . SER A 1 110 ? -12.838 -6.542 27.851 1.00 86.56 110 SER A O 1
ATOM 884 N N . GLN A 1 111 ? -14.050 -8.311 28.483 1.00 84.62 111 GLN A N 1
ATOM 885 C CA . GLN A 1 111 ? -15.314 -7.687 28.082 1.00 84.62 111 GLN A CA 1
ATOM 886 C C . GLN A 1 111 ? -15.672 -6.465 28.945 1.00 84.62 111 GLN A C 1
ATOM 888 O O . GLN A 1 111 ? -16.373 -5.556 28.478 1.00 84.62 111 GLN A O 1
ATOM 893 N N . GLN A 1 112 ? -15.153 -6.408 30.175 1.00 89.12 112 GLN A N 1
ATOM 894 C CA . GLN A 1 112 ? -15.300 -5.261 31.066 1.00 89.12 112 GLN A CA 1
ATOM 895 C C . GLN A 1 112 ? -14.352 -4.102 30.717 1.00 89.12 112 GLN A C 1
ATOM 897 O O . GLN A 1 112 ? -14.605 -2.985 31.168 1.00 89.12 112 GLN A O 1
ATOM 902 N N . ASP A 1 113 ? -13.320 -4.320 29.886 1.00 89.75 113 ASP A N 1
ATOM 903 C CA . ASP A 1 113 ? -12.398 -3.252 29.478 1.00 89.75 113 ASP A CA 1
ATOM 904 C C . ASP A 1 113 ? -13.178 -2.109 28.810 1.00 89.75 113 ASP A C 1
ATOM 906 O O . ASP A 1 113 ? -14.120 -2.313 28.032 1.00 89.75 113 ASP A O 1
ATOM 910 N N . THR A 1 114 ? -12.803 -0.866 29.108 1.00 92.44 114 THR A N 1
ATOM 911 C CA . THR A 1 114 ? -13.395 0.292 28.433 1.00 92.44 114 THR A CA 1
ATOM 912 C C . THR A 1 114 ? -12.951 0.327 26.973 1.00 92.44 114 THR A C 1
ATOM 914 O O . THR A 1 114 ? -11.945 -0.265 26.585 1.00 92.44 114 THR A O 1
ATOM 917 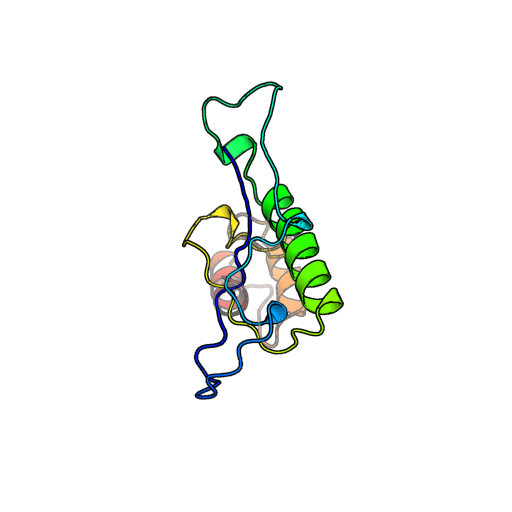N N . LYS A 1 115 ? -13.695 1.050 26.130 1.00 93.25 115 LYS A N 1
ATOM 918 C CA . LYS A 1 115 ? -13.346 1.194 24.711 1.00 93.25 115 LYS A CA 1
ATOM 919 C C . LYS A 1 115 ? -11.919 1.732 24.513 1.00 93.25 115 LYS A C 1
ATOM 921 O O . LYS A 1 115 ? -11.241 1.293 23.590 1.00 93.25 115 LYS A O 1
ATOM 926 N N . ASP A 1 116 ? -11.476 2.661 25.361 1.00 92.38 116 ASP A N 1
ATOM 927 C CA . ASP A 1 116 ? -10.131 3.234 25.277 1.00 92.38 116 ASP A CA 1
ATOM 928 C C . ASP A 1 116 ? -9.043 2.219 25.650 1.00 92.38 116 ASP A C 1
ATOM 930 O O . ASP A 1 116 ? -8.059 2.133 24.924 1.00 92.38 116 ASP A O 1
ATOM 934 N N . ILE A 1 117 ? -9.256 1.391 26.683 1.00 92.25 117 ILE A N 1
ATOM 935 C CA . ILE A 1 117 ? -8.325 0.310 27.061 1.00 92.25 117 ILE A CA 1
ATOM 936 C C . ILE A 1 117 ? -8.218 -0.730 25.938 1.00 92.25 117 ILE A C 1
ATOM 938 O O . ILE A 1 117 ? -7.119 -1.138 25.564 1.00 92.25 117 ILE A O 1
ATOM 942 N N . VAL A 1 118 ? -9.355 -1.141 25.362 1.00 91.94 118 VAL A N 1
ATOM 943 C CA . VAL A 1 118 ? -9.372 -2.071 24.220 1.00 91.94 118 VAL A CA 1
ATOM 944 C C . VAL A 1 118 ? -8.626 -1.470 23.025 1.00 91.94 118 VAL A C 1
ATOM 946 O O . VAL A 1 118 ? -7.822 -2.155 22.396 1.00 91.94 118 VAL A O 1
ATOM 949 N N . TRP A 1 119 ? -8.854 -0.187 22.720 1.00 93.88 119 TRP A N 1
ATOM 950 C CA . TRP A 1 119 ? -8.150 0.493 21.633 1.00 93.88 119 TRP A CA 1
ATOM 951 C C . TRP A 1 119 ? -6.648 0.604 21.887 1.00 93.88 119 TRP A C 1
ATOM 953 O O . TRP A 1 119 ? -5.887 0.374 20.959 1.00 93.88 119 TRP A O 1
ATOM 963 N N . GLU A 1 120 ? -6.208 0.944 23.097 1.00 92.50 120 GLU A N 1
ATOM 964 C CA . GLU A 1 120 ? -4.784 1.077 23.427 1.00 92.50 120 GLU A CA 1
ATOM 965 C C . GLU A 1 120 ? -4.027 -0.236 23.201 1.00 92.50 120 GLU A C 1
ATOM 967 O O . GLU A 1 120 ? -2.991 -0.245 22.534 1.00 92.50 120 GLU A O 1
ATOM 972 N N . LYS A 1 121 ? -4.602 -1.357 23.656 1.00 90.69 121 LYS A N 1
ATOM 973 C CA . LYS A 1 121 ? -4.053 -2.698 23.409 1.00 90.69 121 LYS A CA 1
ATOM 974 C C . LYS A 1 121 ? -4.034 -3.055 21.926 1.00 90.69 121 LYS A C 1
ATOM 976 O O . LYS A 1 121 ? -3.084 -3.663 21.462 1.00 90.69 121 LYS A O 1
ATOM 981 N N . LEU A 1 122 ? -5.081 -2.699 21.186 1.00 90.75 122 LEU A N 1
ATOM 982 C CA . LEU A 1 122 ? -5.202 -3.016 19.764 1.00 90.75 122 LEU A CA 1
ATOM 983 C C . LEU A 1 122 ? -4.289 -2.139 18.894 1.00 90.75 122 LEU A C 1
ATOM 985 O O . LEU A 1 122 ? -3.738 -2.618 17.906 1.00 90.75 122 LEU A O 1
ATOM 989 N N . ALA A 1 123 ? -4.112 -0.869 19.264 1.00 89.62 123 ALA A N 1
ATOM 990 C CA . ALA A 1 123 ? -3.339 0.119 18.520 1.00 89.62 123 ALA A CA 1
ATOM 991 C C . ALA A 1 123 ? -1.875 -0.297 18.355 1.00 89.62 123 ALA A C 1
ATOM 993 O O . ALA A 1 123 ? -1.334 -0.113 17.274 1.00 89.62 123 ALA A O 1
ATOM 994 N N . SER A 1 124 ? -1.264 -0.939 19.355 1.00 86.94 124 SER A N 1
ATOM 995 C CA . SER A 1 124 ? 0.120 -1.429 19.253 1.00 86.94 124 SER A CA 1
ATOM 996 C C . SER A 1 124 ? 0.334 -2.484 18.158 1.00 86.94 124 SER A C 1
ATOM 998 O O . SER A 1 124 ? 1.472 -2.717 17.756 1.00 86.94 124 SER A O 1
ATOM 1000 N N . TYR A 1 125 ? -0.741 -3.101 17.652 1.00 85.31 125 TYR A N 1
ATOM 1001 C CA . TYR A 1 125 ? -0.693 -4.096 16.579 1.00 85.31 125 TYR A CA 1
ATOM 1002 C C . TYR A 1 125 ? -1.151 -3.561 15.219 1.00 85.31 125 TYR A C 1
ATOM 1004 O O . TYR A 1 125 ? -0.927 -4.223 14.204 1.00 85.31 125 TYR A O 1
ATOM 1012 N N . VAL A 1 126 ? -1.839 -2.414 15.175 1.00 84.19 126 VAL A N 1
ATOM 1013 C CA . VAL A 1 126 ? -2.535 -1.955 13.957 1.00 84.19 126 VAL A CA 1
ATOM 1014 C C . VAL A 1 126 ? -2.306 -0.496 13.578 1.00 84.19 126 VAL A C 1
ATOM 1016 O O . VAL A 1 126 ? -2.724 -0.111 12.484 1.00 84.19 126 VAL A O 1
ATOM 1019 N N . ALA A 1 127 ? -1.718 0.317 14.458 1.00 67.56 127 ALA A N 1
ATOM 1020 C CA . ALA A 1 127 ? -1.598 1.767 14.305 1.00 67.56 127 ALA A CA 1
ATOM 1021 C C . ALA A 1 127 ? -0.142 2.244 14.333 1.00 67.56 127 ALA A C 1
ATOM 1023 O O . ALA A 1 127 ? 0.653 1.701 15.129 1.00 67.56 127 ALA A O 1
#

Foldseek 3Di:
DKDWDKDDADPVDPDPPDDPLRHIDILVQLIDDDDDDPCPPDCCVVVALVNVVVSVVSVVVSCVVVVNPDDDDDDDDDPRVVDDDPLQDDLPDDLVSLVVVCVVDPDDDDPPDDSVRSCVVSVVVRD

Organism: NCBI:txid4803